Protein AF-A0A444ZGV9-F1 (afdb_monomer_lite)

Sequence (75 aa):
MPETRCGCSAMMEIRLDAPGSCWFISYFSDGHNHLLLDPRLTGLLCGLRFMSEADIGHMINMKKGGLVLDRYIEH

Secondary structure (DSSP, 8-state):
-----TT---EEEEEEETTTTEEEEEEEE---SSPPPPGGGGGGSTTT--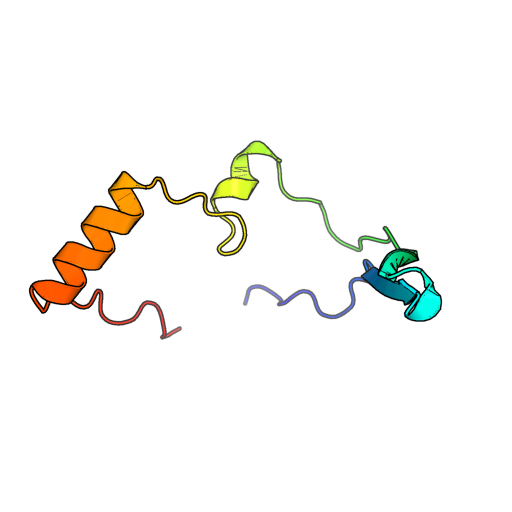--HHHHHHHHHHHHTT-----S---

Structure (mmCIF, N/CA/C/O backbone):
data_AF-A0A444ZGV9-F1
#
_entry.id   AF-A0A444ZGV9-F1
#
loop_
_atom_site.group_PDB
_atom_site.id
_atom_site.type_symbol
_atom_site.label_atom_id
_atom_site.label_alt_id
_atom_site.label_comp_id
_atom_site.label_asym_id
_atom_site.label_entity_id
_atom_site.label_seq_id
_atom_site.pdbx_PDB_ins_code
_atom_site.Cartn_x
_atom_site.Cartn_y
_atom_site.Cartn_z
_atom_site.occupancy
_atom_site.B_iso_or_equiv
_atom_site.auth_seq_id
_atom_site.auth_comp_id
_atom_site.auth_asym_id
_atom_site.auth_atom_id
_atom_site.pdbx_PDB_model_num
ATOM 1 N N . MET A 1 1 ? -12.472 -23.837 -4.053 1.00 38.06 1 MET A N 1
ATOM 2 C CA . MET A 1 1 ? -11.585 -23.204 -3.058 1.00 38.06 1 MET A CA 1
ATOM 3 C C . MET A 1 1 ? -11.237 -21.835 -3.602 1.00 38.06 1 MET A C 1
ATOM 5 O O . MET A 1 1 ? -10.697 -21.810 -4.702 1.00 38.06 1 MET A O 1
ATOM 9 N N . PRO A 1 2 ? -11.611 -20.713 -2.967 1.00 51.56 2 PRO A N 1
ATOM 10 C CA . PRO A 1 2 ? -11.100 -19.433 -3.420 1.00 51.56 2 PRO A CA 1
ATOM 11 C C . PRO A 1 2 ? -9.612 -19.431 -3.087 1.00 51.56 2 PRO A C 1
ATOM 13 O O . PRO A 1 2 ? -9.235 -19.499 -1.920 1.00 51.56 2 PRO A O 1
ATOM 16 N N . GLU A 1 3 ? -8.780 -19.451 -4.121 1.00 52.38 3 GLU A N 1
ATOM 17 C CA . GLU A 1 3 ? -7.342 -19.269 -3.997 1.00 52.38 3 GL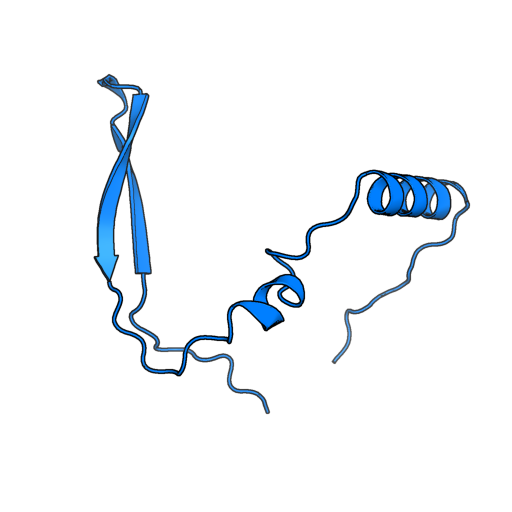U A CA 1
ATOM 18 C C . GLU A 1 3 ? -7.119 -17.963 -3.235 1.00 52.38 3 GLU A C 1
ATOM 20 O O . GLU A 1 3 ? -7.379 -16.869 -3.745 1.00 52.38 3 GLU A O 1
ATOM 25 N N . THR A 1 4 ? -6.647 -18.053 -1.993 1.00 53.50 4 THR A N 1
ATOM 26 C CA . THR A 1 4 ? -5.854 -16.963 -1.443 1.00 53.50 4 THR A CA 1
ATOM 27 C C . THR A 1 4 ? -4.744 -16.745 -2.466 1.00 53.50 4 THR A C 1
ATOM 29 O O . THR A 1 4 ? -3.945 -17.645 -2.714 1.00 53.50 4 THR A O 1
ATOM 32 N N . ARG A 1 5 ? -4.793 -15.613 -3.185 1.00 56.78 5 ARG A N 1
ATOM 33 C CA . ARG A 1 5 ? -3.918 -15.314 -4.329 1.00 56.78 5 ARG A CA 1
ATOM 34 C C . ARG A 1 5 ? -2.482 -15.090 -3.855 1.00 56.78 5 ARG A C 1
ATOM 36 O O . ARG A 1 5 ? -1.975 -13.971 -3.851 1.00 56.78 5 ARG A O 1
ATOM 43 N N . CYS A 1 6 ? -1.825 -16.156 -3.425 1.00 66.44 6 CYS A N 1
ATOM 44 C CA . CYS A 1 6 ? -0.397 -16.182 -3.187 1.00 66.44 6 CYS A CA 1
ATOM 45 C C . CYS A 1 6 ? 0.305 -15.872 -4.520 1.00 66.44 6 CYS A C 1
ATOM 47 O O . CYS A 1 6 ? -0.015 -16.476 -5.543 1.00 66.44 6 CYS A O 1
ATOM 49 N N . GLY A 1 7 ? 1.235 -14.913 -4.522 1.00 80.19 7 GLY A N 1
ATOM 50 C CA . GLY A 1 7 ? 2.064 -14.596 -5.694 1.00 80.19 7 GLY A CA 1
ATOM 51 C C . GLY A 1 7 ? 1.722 -13.311 -6.456 1.00 80.19 7 GLY A C 1
ATOM 52 O O . GLY A 1 7 ? 2.305 -13.081 -7.512 1.00 80.19 7 GLY A O 1
ATOM 53 N N . CYS A 1 8 ? 0.813 -12.460 -5.963 1.00 89.31 8 CYS A N 1
ATOM 54 C CA . CYS A 1 8 ? 0.716 -11.087 -6.474 1.00 89.31 8 CYS A CA 1
ATOM 55 C C . CYS A 1 8 ? 1.954 -10.282 -6.045 1.00 89.31 8 CYS A C 1
ATOM 57 O O . CYS A 1 8 ? 2.321 -10.301 -4.872 1.00 89.31 8 CYS A O 1
ATOM 59 N N . SER A 1 9 ? 2.587 -9.574 -6.983 1.00 91.75 9 SER A N 1
ATOM 60 C CA . SER A 1 9 ? 3.772 -8.741 -6.720 1.00 91.75 9 SER A CA 1
ATOM 61 C C . SER A 1 9 ? 3.443 -7.332 -6.225 1.00 91.75 9 SER A C 1
ATOM 63 O O . SER A 1 9 ? 4.363 -6.560 -5.949 1.00 91.75 9 SER A O 1
ATOM 65 N N . ALA A 1 10 ? 2.159 -6.971 -6.158 1.00 93.94 10 ALA A N 1
ATOM 66 C CA . ALA A 1 10 ? 1.737 -5.665 -5.677 1.00 93.94 10 ALA A CA 1
ATOM 67 C C . ALA A 1 10 ? 2.161 -5.464 -4.213 1.00 93.94 10 ALA A C 1
ATOM 69 O O . ALA A 1 10 ? 1.860 -6.294 -3.353 1.00 93.94 10 ALA A O 1
ATOM 70 N N . MET A 1 11 ? 2.887 -4.381 -3.941 1.00 94.06 11 MET A N 1
ATOM 71 C CA . MET A 1 11 ? 3.500 -4.111 -2.640 1.00 94.06 11 MET A CA 1
ATOM 72 C C . MET A 1 11 ? 3.763 -2.617 -2.466 1.00 94.06 11 MET A C 1
ATOM 74 O O . MET A 1 11 ? 4.141 -1.924 -3.406 1.00 94.06 11 MET A O 1
ATOM 78 N N . MET A 1 12 ? 3.636 -2.143 -1.231 1.00 96.81 12 MET A N 1
ATOM 79 C CA . MET A 1 12 ? 4.040 -0.805 -0.822 1.00 96.81 12 MET A CA 1
ATOM 80 C C . MET A 1 12 ? 4.913 -0.919 0.425 1.00 96.81 12 MET A C 1
ATOM 82 O O . MET A 1 12 ? 4.484 -1.476 1.434 1.00 96.81 12 MET A O 1
ATOM 86 N N . GLU A 1 13 ? 6.134 -0.401 0.354 1.00 96.88 13 GLU A N 1
ATOM 87 C CA . GLU A 1 13 ? 7.037 -0.296 1.495 1.00 96.88 13 GLU A CA 1
ATOM 88 C C . GLU A 1 13 ? 7.033 1.150 1.993 1.00 96.88 13 GLU A C 1
ATOM 90 O O . GLU A 1 13 ? 7.294 2.089 1.235 1.00 96.88 13 GLU A O 1
ATOM 95 N N . ILE A 1 14 ? 6.725 1.322 3.276 1.00 96.62 14 ILE A N 1
ATOM 96 C CA . ILE A 1 14 ? 6.714 2.619 3.947 1.00 96.62 14 ILE A CA 1
ATOM 97 C C . ILE A 1 14 ? 7.851 2.620 4.961 1.00 96.62 14 ILE A C 1
ATOM 99 O O . ILE A 1 14 ? 7.956 1.708 5.783 1.00 96.62 14 ILE A O 1
ATOM 103 N N . ARG A 1 15 ? 8.691 3.653 4.921 1.00 96.12 15 ARG A N 1
ATOM 104 C CA . ARG A 1 15 ? 9.787 3.853 5.870 1.00 96.12 15 ARG A CA 1
ATOM 105 C C . ARG A 1 15 ? 9.600 5.153 6.636 1.00 96.12 15 ARG A C 1
ATOM 107 O O . ARG A 1 15 ? 9.061 6.126 6.114 1.00 96.12 15 ARG A O 1
ATOM 114 N N . LEU A 1 16 ? 10.057 5.141 7.883 1.00 95.81 16 LEU A N 1
ATOM 115 C CA . LEU A 1 16 ? 10.154 6.322 8.727 1.00 95.81 16 LEU A CA 1
ATOM 116 C C . LEU A 1 16 ? 11.567 6.891 8.606 1.00 95.81 16 LEU A C 1
ATOM 118 O O . LEU A 1 16 ? 12.538 6.218 8.955 1.00 95.81 16 LEU A O 1
ATOM 122 N N . ASP A 1 17 ? 11.680 8.133 8.154 1.00 93.50 17 ASP A N 1
ATOM 123 C CA . ASP A 1 17 ? 12.892 8.920 8.330 1.00 93.50 17 ASP A CA 1
ATOM 124 C C . ASP A 1 17 ? 12.941 9.409 9.782 1.00 93.50 17 ASP A C 1
ATOM 126 O O . ASP A 1 17 ? 12.298 10.394 10.146 1.00 93.50 17 ASP A O 1
ATOM 130 N N . ALA A 1 18 ? 13.639 8.668 10.646 1.00 85.44 18 ALA A N 1
ATOM 131 C CA . ALA A 1 18 ? 13.653 8.922 12.088 1.00 85.44 18 ALA A CA 1
ATOM 132 C C 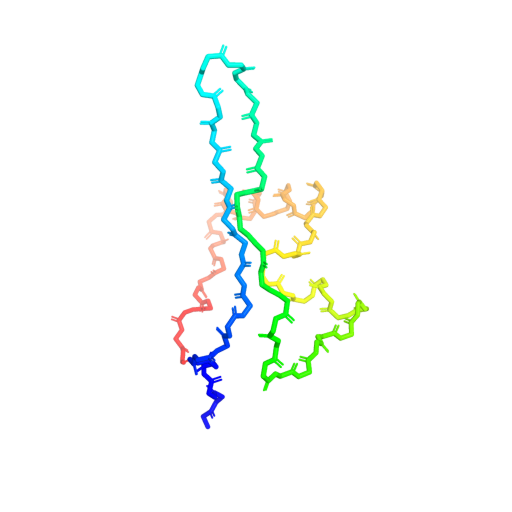. ALA A 1 18 ? 14.113 10.349 12.471 1.00 85.44 18 ALA A C 1
ATOM 134 O O . ALA A 1 18 ? 13.478 10.942 13.345 1.00 85.44 18 ALA A O 1
ATOM 135 N N . PRO A 1 19 ? 15.136 10.950 11.828 1.00 86.88 19 PRO A N 1
ATOM 136 C CA . PRO A 1 19 ? 15.509 12.344 12.074 1.00 86.88 19 PRO A CA 1
ATOM 137 C C . PRO A 1 19 ? 14.421 13.353 11.678 1.00 86.88 19 PRO A C 1
ATOM 139 O O . PRO A 1 19 ? 14.208 14.329 12.393 1.00 86.88 19 PRO A O 1
ATOM 142 N N . GLY A 1 20 ? 13.730 13.125 10.557 1.00 83.31 20 GLY A N 1
ATOM 143 C CA . GLY A 1 20 ? 12.688 14.019 10.043 1.00 83.31 20 GLY A CA 1
ATOM 144 C C . GLY A 1 20 ? 11.283 13.746 10.583 1.00 83.31 20 GLY A C 1
ATOM 145 O O . GLY A 1 20 ? 10.370 14.523 10.306 1.00 83.31 20 GLY A O 1
ATOM 146 N N . SER A 1 21 ? 11.083 12.638 11.312 1.00 90.31 21 SER A N 1
ATOM 147 C CA . SER A 1 21 ? 9.762 12.090 11.673 1.00 90.31 21 SER A CA 1
ATOM 148 C C . SER A 1 21 ? 8.799 11.999 10.481 1.00 90.31 21 SER A C 1
ATOM 150 O O . SER A 1 21 ? 7.580 12.091 10.640 1.00 90.31 21 SER A O 1
ATOM 152 N N . CYS A 1 22 ? 9.344 11.845 9.273 1.00 94.69 22 CYS A N 1
ATOM 153 C CA . CYS A 1 22 ? 8.567 11.827 8.047 1.00 94.69 22 CYS A CA 1
ATOM 154 C C . CYS A 1 22 ? 8.404 10.382 7.576 1.00 94.69 22 CYS A C 1
ATOM 156 O O . CYS A 1 22 ? 9.351 9.595 7.568 1.00 94.69 22 CYS A O 1
ATOM 158 N N . TRP A 1 23 ? 7.182 10.017 7.208 1.00 96.00 23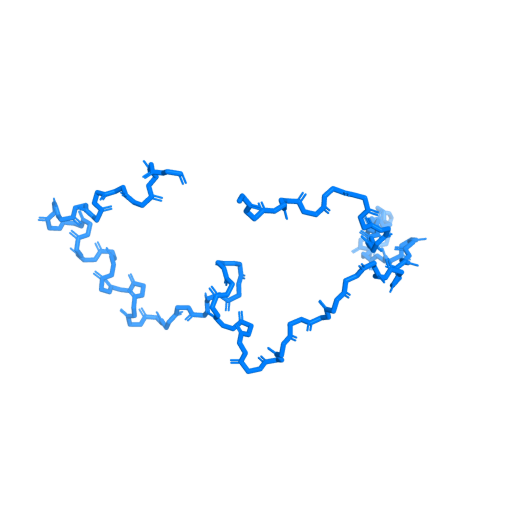 TRP A N 1
ATOM 159 C CA . TRP A 1 23 ? 6.918 8.740 6.561 1.00 96.00 23 TRP A CA 1
ATOM 160 C C . TRP A 1 23 ? 7.019 8.938 5.057 1.00 96.00 23 TRP A C 1
ATOM 162 O O . TRP A 1 23 ? 6.426 9.869 4.512 1.00 96.00 23 TRP A O 1
ATOM 172 N N . PHE A 1 24 ? 7.745 8.057 4.381 1.00 94.50 24 PHE A N 1
ATOM 173 C CA . PHE A 1 24 ? 7.870 8.087 2.931 1.00 94.50 24 PHE A CA 1
ATOM 174 C C . PHE A 1 24 ? 7.740 6.688 2.340 1.00 94.50 24 PHE A C 1
ATOM 176 O O . PHE A 1 24 ? 7.943 5.673 3.008 1.00 94.50 24 PHE A O 1
ATOM 183 N N . ILE A 1 25 ? 7.385 6.645 1.060 1.00 96.56 25 ILE A N 1
ATOM 184 C CA . ILE A 1 25 ? 7.262 5.410 0.291 1.00 96.56 25 ILE A CA 1
ATOM 185 C C . ILE A 1 25 ? 8.652 5.072 -0.243 1.00 96.56 25 ILE A C 1
ATOM 187 O O . ILE A 1 25 ? 9.176 5.797 -1.087 1.00 96.56 25 ILE A O 1
ATOM 191 N N . SER A 1 26 ? 9.273 4.006 0.257 1.00 95.88 26 SER A N 1
ATOM 192 C CA . SER A 1 26 ? 10.608 3.586 -0.193 1.00 95.88 26 SER A CA 1
ATOM 193 C C . SER A 1 26 ? 10.562 2.666 -1.404 1.00 95.88 26 SER A C 1
ATOM 195 O O . SER A 1 26 ? 11.518 2.616 -2.176 1.00 95.88 26 SER A O 1
ATOM 197 N N . TYR A 1 27 ? 9.456 1.947 -1.576 1.00 97.00 27 TYR A N 1
ATOM 198 C CA . TYR A 1 27 ? 9.235 1.062 -2.706 1.00 97.00 27 TYR A CA 1
ATOM 199 C C . TYR A 1 27 ? 7.742 0.930 -2.992 1.00 97.00 27 TYR A C 1
ATOM 201 O O . TYR A 1 27 ? 6.925 0.841 -2.074 1.00 97.00 27 TYR A O 1
ATOM 209 N N . PHE A 1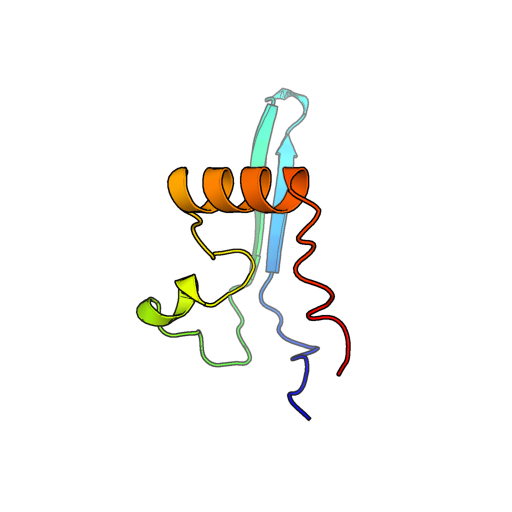 28 ? 7.391 0.898 -4.274 1.00 96.38 28 PHE A N 1
ATOM 210 C CA . PHE A 1 28 ? 6.025 0.680 -4.724 1.00 96.38 28 PHE A CA 1
ATOM 211 C C . PHE A 1 28 ? 6.021 -0.199 -5.974 1.00 96.38 28 PHE A C 1
ATOM 213 O O . PHE A 1 28 ? 6.724 0.079 -6.945 1.00 96.38 28 PHE A O 1
ATOM 220 N N . SER A 1 29 ? 5.216 -1.254 -5.934 1.00 95.06 29 SER A N 1
ATOM 221 C CA . SER A 1 29 ? 4.942 -2.161 -7.040 1.00 95.06 29 SER A CA 1
ATOM 222 C C . SER A 1 29 ? 3.432 -2.237 -7.226 1.00 95.06 29 SER A C 1
ATOM 224 O O . SER A 1 29 ? 2.721 -2.671 -6.323 1.00 95.06 29 SER A O 1
ATOM 226 N N . ASP A 1 30 ? 2.963 -1.841 -8.406 1.00 94.50 30 ASP A N 1
ATOM 227 C CA . ASP A 1 30 ? 1.554 -1.918 -8.828 1.00 94.50 30 ASP A CA 1
ATOM 228 C C . ASP A 1 30 ? 1.286 -3.155 -9.709 1.00 94.50 30 ASP A C 1
ATOM 230 O O . ASP A 1 30 ? 0.283 -3.272 -10.408 1.00 94.50 30 ASP A O 1
ATOM 234 N N . GLY A 1 31 ? 2.241 -4.091 -9.748 1.00 93.69 31 GLY A N 1
ATOM 235 C CA . GLY A 1 31 ? 2.151 -5.296 -10.563 1.00 93.69 31 GLY A CA 1
ATOM 236 C C . GLY A 1 31 ? 1.097 -6.252 -10.016 1.00 93.69 31 GLY A C 1
ATOM 237 O O . GLY A 1 31 ? 1.399 -7.082 -9.153 1.00 93.69 31 GLY A O 1
ATOM 238 N N . HIS A 1 32 ? -0.124 -6.153 -10.536 1.00 90.81 32 HIS A N 1
ATOM 239 C CA . HIS A 1 32 ? -1.231 -7.033 -10.188 1.00 90.81 32 HIS A CA 1
ATOM 240 C C . HIS A 1 32 ? -1.339 -8.209 -11.158 1.00 90.81 32 HIS A C 1
ATOM 242 O O . HIS A 1 32 ? -1.447 -8.041 -12.370 1.00 90.81 32 HIS A O 1
ATOM 248 N N . ASN A 1 33 ? -1.386 -9.423 -10.614 1.00 90.12 33 ASN A N 1
ATOM 249 C CA . ASN A 1 33 ? -1.689 -10.639 -11.378 1.00 90.12 33 ASN A CA 1
ATOM 250 C C . ASN A 1 33 ? -3.196 -10.973 -11.368 1.00 90.12 33 ASN A C 1
ATOM 252 O O . ASN A 1 33 ? -3.608 -12.096 -11.665 1.00 90.12 33 ASN A O 1
ATOM 256 N N . HIS A 1 34 ? -4.025 -10.010 -10.970 1.00 86.31 34 HIS A N 1
ATOM 257 C CA . HIS A 1 34 ? -5.456 -10.166 -10.787 1.00 86.31 34 HIS A CA 1
ATOM 258 C C . HIS A 1 34 ? -6.202 -8.880 -11.119 1.00 86.31 34 HIS A C 1
ATOM 260 O O . HIS A 1 34 ? -5.645 -7.789 -11.045 1.00 86.31 34 HIS A O 1
ATOM 266 N N . LEU A 1 35 ? -7.489 -9.005 -11.445 1.00 88.50 35 LEU A N 1
ATOM 267 C CA . LEU A 1 35 ? -8.352 -7.840 -11.604 1.00 88.50 35 LEU A CA 1
ATOM 268 C C . LEU A 1 35 ? -8.504 -7.116 -10.262 1.00 88.50 35 LEU A C 1
ATOM 270 O O . LEU A 1 35 ? -8.588 -7.752 -9.205 1.00 88.50 35 LEU A O 1
ATOM 274 N N . LEU A 1 36 ? -8.539 -5.790 -10.320 1.00 87.38 36 LEU A N 1
ATOM 275 C CA . LEU A 1 36 ? -8.882 -4.962 -9.173 1.00 87.38 36 LEU A CA 1
ATOM 276 C C . LEU A 1 36 ? -10.387 -5.035 -8.914 1.00 87.38 36 LEU A C 1
ATOM 278 O O . LEU A 1 36 ? -11.189 -5.211 -9.835 1.00 87.38 36 LEU A O 1
ATOM 282 N N . LEU A 1 37 ? -10.764 -4.915 -7.644 1.00 86.31 37 LEU A N 1
ATOM 283 C CA . LEU A 1 37 ? -12.165 -4.878 -7.251 1.00 86.31 37 LEU A CA 1
ATOM 284 C C . LEU A 1 37 ? -12.811 -3.577 -7.749 1.00 86.31 37 LEU A C 1
ATOM 286 O O . LEU A 1 37 ? -12.191 -2.516 -7.704 1.00 86.31 37 LEU A O 1
ATOM 290 N N . ASP A 1 38 ? -14.070 -3.654 -8.178 1.00 87.62 38 ASP A N 1
ATOM 291 C CA . ASP A 1 38 ? -14.874 -2.467 -8.468 1.00 87.62 38 ASP A CA 1
ATOM 292 C C . ASP A 1 38 ? -14.907 -1.545 -7.229 1.00 87.62 38 ASP A C 1
ATOM 294 O O . ASP A 1 38 ? -15.267 -2.013 -6.142 1.00 87.62 38 ASP A O 1
ATOM 298 N N . PRO A 1 39 ? -14.576 -0.246 -7.360 1.00 84.81 39 PRO A N 1
ATOM 299 C CA . PRO A 1 39 ? -14.617 0.711 -6.256 1.00 84.81 39 PRO A CA 1
ATOM 300 C C . PRO A 1 39 ? -15.932 0.702 -5.467 1.00 84.81 39 PRO A C 1
ATOM 302 O O . PRO A 1 39 ? -15.919 0.890 -4.252 1.00 84.81 39 PRO A O 1
ATOM 305 N N . ARG A 1 40 ? -17.065 0.415 -6.121 1.00 86.50 40 ARG A N 1
ATOM 306 C CA . ARG A 1 40 ? -18.391 0.333 -5.482 1.00 86.50 40 ARG A CA 1
ATOM 307 C C . ARG A 1 40 ? -18.524 -0.836 -4.507 1.00 86.50 40 ARG A C 1
ATOM 309 O O . ARG A 1 40 ? -19.391 -0.809 -3.642 1.00 86.50 40 ARG A O 1
ATOM 316 N N . LEU A 1 41 ? -17.682 -1.858 -4.644 1.00 82.00 41 LEU A N 1
ATOM 317 C CA . LEU A 1 41 ? -17.683 -3.057 -3.805 1.00 82.00 41 LEU A CA 1
ATOM 318 C C . LEU A 1 41 ? -16.647 -2.988 -2.673 1.00 82.00 41 LEU A C 1
ATOM 320 O O . LEU A 1 41 ? -16.602 -3.885 -1.833 1.00 82.00 41 LEU A O 1
ATOM 324 N N . THR A 1 42 ? -15.828 -1.932 -2.611 1.00 81.38 42 THR A N 1
ATOM 325 C CA . THR A 1 42 ? -14.756 -1.797 -1.606 1.00 81.38 42 THR A CA 1
ATOM 326 C C . THR A 1 42 ? -15.274 -1.789 -0.169 1.00 81.38 42 THR A C 1
ATOM 328 O O . THR A 1 42 ? -14.636 -2.377 0.698 1.00 81.38 42 THR A O 1
ATOM 331 N N . GLY A 1 43 ? -16.469 -1.241 0.078 1.00 75.25 43 GLY A N 1
ATOM 332 C CA . GLY A 1 43 ? -17.111 -1.251 1.399 1.00 75.25 43 GLY A CA 1
ATOM 333 C C . GLY A 1 43 ? -17.478 -2.645 1.924 1.00 75.25 43 GLY A C 1
ATOM 334 O O . GLY A 1 43 ? -17.793 -2.791 3.102 1.00 75.25 43 GLY A O 1
ATOM 335 N N . LEU A 1 44 ? -17.423 -3.687 1.085 1.00 79.56 44 LEU A N 1
ATOM 336 C CA . LEU A 1 44 ? -17.632 -5.073 1.512 1.00 79.56 44 LEU A CA 1
ATOM 337 C C . LEU A 1 44 ? -16.369 -5.695 2.127 1.00 79.56 44 LEU A C 1
ATOM 339 O O . LEU A 1 44 ? -16.483 -6.648 2.908 1.00 79.56 44 LEU A O 1
ATOM 343 N N . LEU A 1 45 ? -15.184 -5.159 1.808 1.00 80.50 45 LEU A N 1
ATOM 344 C CA . LEU A 1 45 ? -13.901 -5.632 2.328 1.00 80.50 45 LEU A CA 1
ATOM 345 C C . LEU A 1 45 ? -13.806 -5.338 3.825 1.00 80.50 45 LEU A C 1
ATOM 347 O O . LEU A 1 45 ? -14.008 -4.204 4.244 1.00 80.50 45 LEU A O 1
ATOM 351 N N . CYS A 1 46 ? -13.438 -6.332 4.637 1.00 75.88 46 CYS A N 1
ATOM 352 C CA . CYS A 1 46 ? -13.406 -6.194 6.098 1.00 75.88 46 CYS A CA 1
ATOM 353 C C . CYS A 1 46 ? -12.595 -4.984 6.598 1.00 75.88 46 CYS A C 1
ATOM 355 O O . CYS A 1 46 ? -13.009 -4.351 7.561 1.00 75.88 46 CYS A O 1
ATOM 357 N N . GLY A 1 47 ? -11.485 -4.636 5.936 1.00 72.19 47 GLY A N 1
ATOM 358 C CA . GLY A 1 47 ? -10.646 -3.484 6.300 1.00 72.19 47 GLY A CA 1
ATOM 359 C C . GLY A 1 47 ? -11.134 -2.124 5.784 1.00 72.19 47 GLY A C 1
ATOM 360 O O . GLY A 1 47 ? -10.607 -1.102 6.206 1.00 72.19 47 GLY A O 1
ATOM 361 N N . LEU A 1 48 ? -12.123 -2.103 4.884 1.00 72.88 48 LEU A N 1
ATOM 362 C CA . LEU A 1 48 ? -12.749 -0.886 4.346 1.00 72.88 48 LEU A CA 1
ATOM 363 C C . LEU A 1 48 ? -14.234 -0.774 4.709 1.00 72.88 48 LEU A C 1
ATOM 365 O O . LEU A 1 48 ? -14.913 0.144 4.247 1.00 72.88 48 LEU A O 1
ATOM 369 N N . ARG A 1 49 ? -14.752 -1.679 5.548 1.00 72.44 49 ARG A N 1
ATOM 370 C CA . ARG A 1 49 ? -16.086 -1.538 6.128 1.00 72.44 49 ARG A CA 1
ATOM 371 C C . ARG A 1 49 ? -16.101 -0.279 6.981 1.00 72.44 49 ARG A C 1
ATOM 373 O O . ARG A 1 49 ? -15.610 -0.270 8.107 1.00 72.44 49 ARG A O 1
ATOM 380 N N . PHE A 1 50 ? -16.668 0.787 6.432 1.00 70.81 50 PHE A N 1
ATOM 381 C CA . PHE A 1 50 ? -16.989 1.968 7.208 1.00 70.81 50 PHE A CA 1
ATOM 382 C C . PHE A 1 50 ? -18.152 1.605 8.126 1.00 70.81 50 PHE A C 1
ATOM 384 O O . PHE A 1 50 ? -19.250 1.309 7.660 1.00 70.81 50 PHE A O 1
ATOM 391 N N . MET A 1 51 ? -17.898 1.576 9.427 1.00 76.44 51 MET A N 1
ATOM 392 C CA . MET A 1 51 ? -18.962 1.488 10.416 1.00 76.44 51 MET A CA 1
ATOM 393 C C . MET A 1 51 ? -19.331 2.905 10.820 1.00 76.44 51 MET A C 1
ATOM 395 O O . MET A 1 51 ? -18.452 3.679 11.204 1.00 76.44 51 MET A O 1
ATOM 399 N N . SER A 1 52 ? -20.614 3.256 10.739 1.00 79.69 52 SER A N 1
ATOM 400 C CA . SER A 1 52 ? -21.051 4.538 11.283 1.00 79.69 52 SER A CA 1
ATOM 401 C C . SER A 1 52 ? -20.871 4.551 12.805 1.00 79.69 52 SER A C 1
ATOM 403 O O . SER A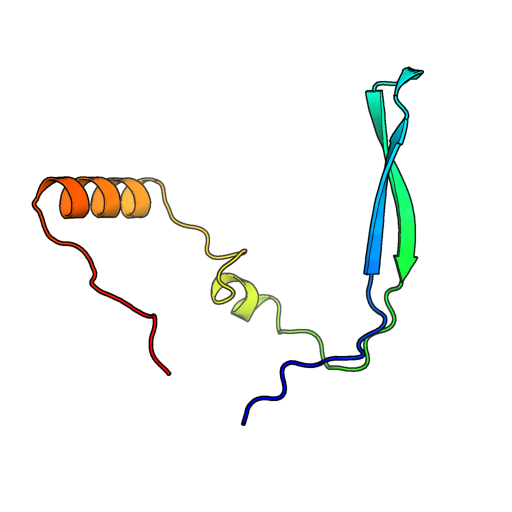 1 52 ? -20.856 3.504 13.457 1.00 79.69 52 SER A O 1
ATOM 405 N N . GLU A 1 53 ? -20.772 5.739 13.402 1.00 85.12 53 GLU A N 1
ATOM 406 C CA . GLU A 1 53 ? -20.737 5.870 14.866 1.00 85.12 53 GLU A CA 1
ATOM 407 C C . GLU A 1 53 ? -21.964 5.226 15.527 1.00 85.12 53 GLU A C 1
ATOM 409 O O . GLU A 1 53 ? -21.855 4.643 16.606 1.00 85.12 53 GLU A O 1
ATOM 414 N N . ALA A 1 54 ? -23.117 5.267 14.850 1.00 85.00 54 ALA A N 1
ATOM 415 C CA . ALA A 1 54 ? -24.327 4.586 15.286 1.00 85.00 54 ALA A CA 1
ATOM 416 C C . ALA A 1 54 ? -24.142 3.061 15.285 1.00 85.00 54 ALA A C 1
ATOM 418 O O . ALA A 1 54 ? -24.434 2.424 16.295 1.00 85.00 54 ALA A O 1
ATOM 419 N N . ASP A 1 55 ? -23.596 2.478 14.213 1.00 83.44 55 ASP A N 1
ATOM 420 C CA . ASP A 1 55 ? -23.318 1.035 14.134 1.00 83.44 55 ASP A CA 1
ATOM 421 C C . ASP A 1 55 ? -22.337 0.591 15.229 1.00 83.44 55 ASP A C 1
ATOM 423 O O . ASP A 1 55 ? -22.550 -0.428 15.891 1.00 83.44 55 ASP A O 1
ATOM 427 N N . ILE A 1 56 ? -21.295 1.394 15.480 1.00 82.94 56 ILE A N 1
ATOM 428 C CA . ILE A 1 56 ? -20.333 1.172 16.570 1.00 82.94 56 ILE A CA 1
ATOM 429 C C . ILE A 1 56 ? -21.050 1.219 17.926 1.00 82.94 56 ILE A C 1
ATOM 431 O O . ILE A 1 56 ? -20.883 0.318 18.752 1.00 82.94 56 ILE A O 1
ATOM 435 N N . GLY A 1 57 ? -21.879 2.240 18.155 1.00 88.38 57 GLY A N 1
ATOM 436 C CA . GLY A 1 57 ? -22.654 2.403 19.384 1.00 88.38 57 GLY A CA 1
ATOM 437 C C . GLY A 1 57 ? -23.624 1.245 19.626 1.00 88.38 57 GLY A C 1
ATOM 438 O O . GLY A 1 57 ? -23.679 0.702 20.733 1.00 88.38 57 GLY A O 1
ATOM 439 N N . HIS A 1 58 ? -24.332 0.802 18.586 1.00 83.62 58 HIS A N 1
ATOM 440 C CA . HIS A 1 58 ? -25.201 -0.371 18.637 1.00 83.62 58 HIS A CA 1
ATOM 441 C C . HIS A 1 58 ? -24.414 -1.637 18.980 1.00 83.62 58 HIS A C 1
ATOM 443 O O . HIS A 1 58 ? -24.824 -2.379 19.873 1.00 83.62 58 HIS A O 1
ATOM 449 N N . MET A 1 59 ? -23.254 -1.861 18.358 1.00 84.50 59 MET A N 1
ATOM 450 C CA . MET A 1 59 ? -22.402 -3.014 18.665 1.00 84.50 59 MET A CA 1
ATOM 451 C C . MET A 1 59 ? -21.877 -3.005 20.104 1.00 84.50 59 MET A C 1
ATOM 453 O O . MET A 1 59 ? -21.895 -4.042 20.770 1.00 84.50 59 MET A O 1
ATOM 457 N N . ILE A 1 60 ? -21.466 -1.847 20.626 1.00 86.88 60 ILE A N 1
ATOM 458 C CA . ILE A 1 60 ? -21.041 -1.707 22.027 1.00 86.88 60 ILE A CA 1
ATOM 459 C C . ILE A 1 60 ? -22.206 -2.011 22.980 1.00 86.88 60 ILE A C 1
ATOM 461 O O . ILE A 1 60 ? -22.014 -2.700 23.984 1.00 86.88 60 ILE A O 1
ATOM 465 N N . ASN A 1 61 ? -23.413 -1.533 22.670 1.00 85.88 61 ASN A N 1
ATOM 466 C CA . ASN A 1 61 ? -24.601 -1.768 23.491 1.00 85.88 61 ASN A CA 1
ATOM 467 C C . ASN A 1 61 ? -25.047 -3.238 23.464 1.00 85.88 61 ASN A C 1
ATOM 469 O O . ASN A 1 61 ? -25.348 -3.791 24.521 1.00 85.88 61 ASN A O 1
ATOM 473 N N . MET A 1 62 ? -25.007 -3.900 22.303 1.00 83.19 62 MET A N 1
ATOM 474 C CA . MET A 1 62 ? -25.265 -5.344 22.192 1.00 83.19 62 MET A CA 1
ATOM 475 C C . MET A 1 62 ? -24.251 -6.160 23.005 1.00 83.19 62 MET A C 1
ATOM 477 O O . MET A 1 62 ? -24.645 -7.042 23.768 1.00 83.19 62 MET A O 1
ATOM 481 N N . LYS A 1 63 ? -22.961 -5.795 22.942 1.00 80.94 63 LYS A N 1
ATOM 482 C CA . LYS A 1 63 ? -21.906 -6.418 23.756 1.00 80.94 63 LYS A CA 1
ATOM 483 C C . LYS A 1 63 ? -22.160 -6.252 25.259 1.00 80.94 63 LYS A C 1
ATOM 485 O O . LYS A 1 63 ? -21.984 -7.207 26.010 1.00 80.94 63 LYS A O 1
ATOM 490 N N . LYS A 1 64 ? -22.590 -5.066 25.711 1.00 81.81 64 LYS A N 1
ATOM 491 C CA . LYS A 1 64 ? -22.965 -4.817 27.119 1.00 81.81 64 LYS A CA 1
ATOM 492 C C . LYS A 1 64 ? -24.186 -5.631 27.556 1.00 81.81 64 LYS A C 1
ATOM 494 O O . LYS A 1 64 ? -24.248 -6.043 28.708 1.00 81.81 64 LYS A O 1
ATOM 499 N N . GLY A 1 65 ? -25.127 -5.871 26.645 1.00 81.06 65 GLY A N 1
ATOM 500 C CA . GLY A 1 65 ? -26.316 -6.692 26.878 1.00 81.06 65 GLY A CA 1
ATOM 501 C C . GLY A 1 65 ? -26.071 -8.206 26.855 1.00 81.06 65 GLY A C 1
ATOM 502 O O . GLY A 1 65 ? -27.034 -8.958 26.942 1.00 81.06 65 GLY A O 1
ATOM 503 N N . GLY A 1 66 ? -24.819 -8.666 26.715 1.00 70.94 66 GLY A N 1
ATOM 504 C CA . GLY A 1 66 ? -24.483 -10.094 26.662 1.00 70.94 66 GLY A CA 1
ATOM 505 C C . GLY A 1 66 ? -24.787 -10.769 25.320 1.00 70.94 66 GLY A C 1
ATOM 506 O O . GLY A 1 66 ? -24.633 -11.982 25.200 1.00 70.94 66 GLY A O 1
ATOM 507 N N . LEU A 1 67 ? -25.178 -10.001 24.299 1.00 66.62 67 LEU A N 1
ATOM 508 C CA . LEU A 1 67 ? -25.375 -10.491 22.938 1.00 66.62 67 LEU A CA 1
ATOM 509 C C . LEU A 1 67 ? -24.029 -10.429 22.211 1.00 66.62 67 LEU A C 1
ATOM 511 O O . LEU A 1 67 ? -23.687 -9.441 21.559 1.00 66.62 67 LEU A O 1
ATOM 515 N N . VAL A 1 68 ? -23.225 -11.478 22.372 1.00 60.66 68 VAL A N 1
ATOM 516 C CA . VAL A 1 68 ? -22.070 -11.708 21.502 1.00 60.66 68 VAL A CA 1
ATOM 517 C C . VAL A 1 68 ? -22.632 -12.199 20.172 1.00 60.66 68 VAL A C 1
ATOM 519 O O . VAL A 1 68 ? -23.358 -13.190 20.146 1.00 60.66 68 VAL A O 1
ATOM 522 N N . LEU A 1 69 ? -22.324 -11.511 19.068 1.00 51.59 69 LEU A N 1
ATOM 523 C CA . LEU A 1 69 ? -22.495 -12.097 17.740 1.00 51.59 69 LEU A CA 1
ATOM 524 C C . LEU A 1 69 ? -21.461 -13.226 17.659 1.00 51.59 69 LEU A C 1
ATOM 526 O O . LEU A 1 69 ? -20.295 -12.992 17.339 1.00 51.59 69 LEU A O 1
ATOM 530 N N . ASP A 1 70 ? -21.852 -14.407 18.129 1.00 44.16 70 ASP A N 1
ATOM 531 C CA . ASP A 1 70 ? -20.977 -15.561 18.198 1.00 44.16 70 ASP A CA 1
ATOM 532 C C . ASP A 1 70 ? -20.579 -15.925 16.762 1.00 44.16 70 ASP A C 1
ATOM 534 O O . ASP A 1 70 ? -21.404 -16.296 15.931 1.00 44.16 70 ASP A O 1
ATOM 538 N N . ARG A 1 71 ? -19.289 -15.723 16.484 1.00 45.28 71 ARG A N 1
ATOM 539 C CA . ARG A 1 71 ? -18.485 -16.496 15.538 1.00 45.28 71 ARG A CA 1
ATOM 540 C C . ARG A 1 71 ? -18.964 -16.528 14.069 1.00 45.28 71 ARG A C 1
ATOM 542 O O . ARG A 1 71 ? -19.501 -17.517 13.594 1.00 45.28 71 ARG A O 1
ATOM 549 N N . TYR A 1 72 ? -18.531 -15.539 13.278 1.00 42.12 72 TYR A N 1
ATOM 550 C CA . TYR A 1 72 ? -18.154 -15.765 11.863 1.00 42.12 72 TYR A CA 1
ATOM 551 C C . TYR A 1 72 ? -16.696 -16.268 11.766 1.00 42.12 72 TYR A C 1
ATOM 553 O O . TYR A 1 72 ? -15.883 -15.734 11.015 1.00 42.12 72 TYR A O 1
ATOM 561 N N . ILE A 1 73 ? -16.332 -17.265 12.574 1.00 47.59 73 ILE A N 1
ATOM 562 C CA . ILE A 1 73 ? -15.106 -18.052 12.387 1.00 47.59 73 ILE A CA 1
ATOM 563 C C . ILE A 1 73 ? -15.505 -19.516 12.490 1.00 47.59 73 ILE A C 1
ATOM 565 O O . ILE A 1 73 ? -15.484 -20.077 13.575 1.00 47.59 73 ILE A O 1
ATOM 569 N N . GLU A 1 74 ? -15.922 -20.086 11.366 1.00 33.84 74 GLU A N 1
ATOM 570 C CA . GLU A 1 74 ? -15.671 -21.474 10.968 1.00 33.84 74 GLU A CA 1
ATOM 571 C C . GLU A 1 74 ? -16.286 -21.672 9.577 1.00 33.84 74 GLU A C 1
ATOM 573 O O . GLU A 1 74 ? -17.502 -21.767 9.441 1.00 33.84 74 GLU A O 1
ATOM 578 N N . HIS A 1 75 ? -15.434 -21.585 8.550 1.00 35.38 75 HIS A N 1
ATOM 579 C CA . HIS A 1 75 ? -15.308 -22.499 7.405 1.00 35.38 75 HIS A CA 1
ATOM 580 C C . HIS A 1 75 ? -14.203 -21.999 6.468 1.00 35.38 75 HIS A C 1
ATOM 582 O O . HIS A 1 75 ? -14.297 -20.847 5.988 1.00 35.38 75 HIS A O 1
#

pLDDT: mean 79.23, std 16.78, range [33.84, 97.0]

Organism: Arachis hypogaea (NCBI:txid3818)

Foldseek 3Di:
DPPPPPPQPFDWDWDQPPVVSDIDTPDGDPRGPDDDDDPVCQCVDPVNVDQDPVNVVVVVVCVVVVNDPPDPPDD

Radius of gyration: 18.85 Å; chains: 1; bounding box: 42×37×39 Å